Protein AF-A0A6A7K3N4-F1 (afdb_monomer_lite)

Secondary structure (DSSP, 8-state):
-----------SGGGTTS---HHHHHHHHHHHHHHHHHHHHHH-TTSPPP-EEEE-SSTT--EEEE----SS-HHHHHHHHHTSSS-HHHHHHHHHHHHHHHHHHHHHHHHTS-EEEEEEETTEEEEEETTS-EEEEEHHHHHHHHHHH---

pLDDT: mean 72.8, std 18.29, range [32.62, 94.25]

Radius of gyration: 18.11 Å; chains: 1; bounding box: 46×38×44 Å

Structure (mmCIF, N/CA/C/O backbone):
data_AF-A0A6A7K3N4-F1
#
_entry.id   AF-A0A6A7K3N4-F1
#
loop_
_atom_site.group_PDB
_atom_site.id
_atom_site.type_symbol
_atom_site.label_atom_id
_atom_site.label_alt_id
_atom_site.label_comp_id
_atom_site.label_asym_id
_atom_site.label_entity_id
_atom_site.label_seq_id
_atom_site.pdbx_PDB_ins_code
_atom_site.Cartn_x
_atom_site.Cartn_y
_atom_site.Cartn_z
_atom_site.occupancy
_atom_site.B_iso_or_equiv
_atom_site.auth_seq_id
_atom_site.auth_comp_id
_atom_site.auth_asym_id
_atom_site.auth_atom_id
_atom_site.pdbx_PDB_model_num
ATOM 1 N N . MET A 1 1 ? 24.631 2.970 4.469 1.00 35.34 1 MET A N 1
ATOM 2 C CA . MET A 1 1 ? 23.456 3.813 4.794 1.00 35.34 1 MET A CA 1
ATOM 3 C C . MET A 1 1 ? 22.185 3.055 4.457 1.00 35.34 1 MET A C 1
ATOM 5 O O . MET A 1 1 ? 22.234 2.178 3.599 1.00 35.34 1 MET A O 1
ATOM 9 N N . ALA A 1 2 ? 21.091 3.323 5.173 1.00 36.03 2 ALA A N 1
ATOM 10 C CA . ALA A 1 2 ? 19.847 2.566 5.057 1.00 36.03 2 ALA A CA 1
ATOM 11 C C . ALA A 1 2 ? 19.157 2.853 3.713 1.00 36.03 2 ALA A C 1
ATOM 13 O O . ALA A 1 2 ? 18.487 3.867 3.551 1.00 36.03 2 ALA A O 1
ATOM 14 N N . LYS A 1 3 ? 19.339 1.952 2.744 1.00 42.12 3 LYS A N 1
ATOM 15 C CA . LYS A 1 3 ? 18.469 1.860 1.570 1.00 42.12 3 LYS A CA 1
ATOM 16 C C . LYS A 1 3 ? 17.171 1.192 2.011 1.00 42.12 3 LYS A C 1
ATOM 18 O O . LYS A 1 3 ? 17.215 0.060 2.489 1.00 42.12 3 LYS A O 1
ATOM 23 N N . TYR A 1 4 ? 16.034 1.862 1.842 1.00 51.59 4 TYR A N 1
ATOM 24 C CA . TYR A 1 4 ? 14.739 1.205 1.991 1.00 51.59 4 TYR A CA 1
ATOM 25 C C . TYR A 1 4 ? 14.352 0.601 0.641 1.00 51.59 4 TYR A C 1
ATOM 27 O O . TYR A 1 4 ? 13.856 1.291 -0.246 1.00 51.59 4 TYR A O 1
ATOM 35 N N . LYS A 1 5 ? 14.678 -0.681 0.459 1.00 60.62 5 LYS A N 1
ATOM 36 C CA . LYS A 1 5 ? 14.348 -1.432 -0.752 1.00 60.62 5 LYS A CA 1
ATOM 37 C C . LYS A 1 5 ? 12.961 -2.040 -0.587 1.00 60.62 5 LYS A C 1
ATOM 39 O O . LYS A 1 5 ? 12.767 -2.902 0.265 1.00 60.62 5 LYS A O 1
ATOM 44 N N . PHE A 1 6 ? 12.018 -1.576 -1.395 1.00 67.56 6 PHE A N 1
ATOM 45 C CA . PHE A 1 6 ? 10.690 -2.164 -1.512 1.00 67.56 6 PHE A CA 1
ATOM 46 C C . PHE A 1 6 ? 10.546 -2.743 -2.912 1.00 67.56 6 PHE A C 1
ATOM 48 O O . PHE A 1 6 ? 10.554 -2.000 -3.891 1.00 67.56 6 PHE A O 1
ATOM 55 N N . ASP A 1 7 ? 10.448 -4.066 -2.990 1.00 69.69 7 ASP A N 1
ATOM 56 C CA . ASP A 1 7 ? 10.301 -4.777 -4.253 1.00 69.69 7 ASP A CA 1
ATOM 57 C C . ASP A 1 7 ? 8.838 -5.189 -4.442 1.00 69.69 7 ASP A C 1
ATOM 59 O O . ASP A 1 7 ? 8.276 -5.926 -3.627 1.00 69.69 7 ASP A O 1
ATOM 63 N N . VAL A 1 8 ? 8.234 -4.756 -5.548 1.00 68.81 8 VAL A N 1
ATOM 64 C CA . VAL A 1 8 ? 6.924 -5.247 -5.991 1.00 68.81 8 VAL A CA 1
ATOM 65 C C . VAL A 1 8 ? 7.142 -6.252 -7.107 1.00 68.81 8 VAL A C 1
ATOM 67 O O . VAL A 1 8 ? 7.706 -5.926 -8.150 1.00 68.81 8 VAL A O 1
ATOM 70 N N . HIS A 1 9 ? 6.665 -7.474 -6.892 1.00 70.94 9 HIS A N 1
ATOM 71 C CA . HIS A 1 9 ? 6.701 -8.528 -7.894 1.00 70.94 9 HIS A CA 1
ATOM 72 C C . HIS A 1 9 ? 5.298 -8.729 -8.451 1.00 70.94 9 HIS A C 1
ATOM 74 O O . HIS A 1 9 ? 4.369 -9.047 -7.708 1.00 70.94 9 HIS A O 1
ATOM 80 N N . TYR A 1 10 ? 5.144 -8.563 -9.762 1.00 66.94 10 TYR A N 1
ATOM 81 C CA . TYR A 1 10 ? 3.923 -8.989 -10.430 1.00 66.94 10 TYR A CA 1
ATOM 82 C C . TYR A 1 10 ? 3.913 -10.523 -10.501 1.00 66.94 10 TYR A C 1
ATOM 84 O O . TYR A 1 10 ? 4.933 -11.140 -10.809 1.00 66.94 10 TYR A O 1
ATOM 92 N N . LYS A 1 11 ? 2.772 -11.144 -10.196 1.00 65.12 11 LYS A N 1
ATOM 93 C CA . LYS A 1 11 ? 2.557 -12.591 -10.301 1.00 65.12 11 LYS A CA 1
ATOM 94 C C . LYS A 1 11 ? 1.227 -12.826 -11.007 1.00 65.12 11 LYS A C 1
ATOM 96 O O . LYS A 1 11 ? 0.212 -12.287 -10.584 1.00 65.12 11 LYS A O 1
ATOM 101 N N . GLY A 1 12 ? 1.229 -13.652 -12.047 1.00 64.75 12 GLY A N 1
ATOM 102 C CA . GLY A 1 12 ? 0.023 -14.005 -12.791 1.00 64.75 12 GLY A CA 1
ATOM 103 C C . GLY A 1 12 ? 0.351 -14.793 -14.052 1.00 64.75 12 GLY A C 1
ATOM 104 O O . GLY A 1 12 ? 1.506 -14.816 -14.475 1.00 64.75 12 GLY A O 1
ATOM 105 N N . THR A 1 13 ? -0.671 -15.406 -14.650 1.00 65.31 13 THR A N 1
ATOM 106 C CA . THR A 1 13 ? -0.558 -16.207 -15.885 1.00 65.31 13 THR A CA 1
ATOM 107 C C . THR A 1 13 ? 0.042 -15.409 -17.043 1.00 65.31 13 THR A C 1
ATOM 109 O O . THR A 1 13 ? 0.748 -15.957 -17.878 1.00 65.31 13 THR A O 1
ATOM 112 N N . ALA A 1 14 ? -0.152 -14.085 -17.043 1.00 56.28 14 ALA A N 1
ATOM 113 C CA . ALA A 1 14 ? 0.449 -13.183 -18.018 1.00 56.28 14 ALA A CA 1
ATOM 114 C C . ALA A 1 14 ? 1.981 -13.299 -18.085 1.00 56.28 14 ALA A C 1
ATOM 116 O O . ALA A 1 14 ? 2.525 -13.096 -19.154 1.00 56.28 14 ALA A O 1
ATOM 117 N N . LEU A 1 15 ? 2.658 -13.657 -16.985 1.00 56.94 15 LEU A N 1
ATOM 118 C CA . LEU A 1 15 ? 4.118 -13.783 -16.910 1.00 56.94 15 LEU A CA 1
ATOM 119 C C . LEU A 1 15 ? 4.646 -15.204 -17.158 1.00 56.94 15 LEU A C 1
ATOM 121 O O . LEU A 1 15 ? 5.841 -15.426 -16.966 1.00 56.94 15 LEU A O 1
ATOM 125 N N . GLU A 1 16 ? 3.809 -16.165 -17.562 1.00 63.59 16 GLU A N 1
ATOM 126 C CA . GLU A 1 16 ? 4.261 -17.540 -17.847 1.00 63.59 16 GLU A CA 1
ATOM 127 C C . GLU A 1 16 ? 5.379 -17.566 -18.903 1.00 63.59 16 GLU A C 1
ATOM 129 O O . GLU A 1 16 ? 6.356 -18.299 -18.753 1.00 63.59 16 GLU A O 1
ATOM 134 N N . ASP A 1 17 ? 5.320 -16.647 -19.870 1.00 62.75 17 ASP A N 1
ATOM 135 C CA . ASP A 1 17 ? 6.347 -16.453 -20.899 1.00 62.75 17 ASP A CA 1
ATOM 136 C C . ASP A 1 17 ? 7.395 -15.381 -20.532 1.00 62.75 17 ASP A C 1
ATOM 138 O O . ASP A 1 17 ? 8.100 -14.861 -21.396 1.00 62.75 17 ASP A O 1
ATOM 142 N N . ASN A 1 18 ? 7.510 -15.010 -19.251 1.00 62.97 18 ASN A N 1
ATOM 143 C CA . ASN A 1 18 ? 8.391 -13.941 -18.751 1.00 62.97 18 ASN A CA 1
ATOM 144 C C . ASN A 1 18 ? 8.178 -12.571 -19.431 1.00 62.97 18 ASN A C 1
ATOM 146 O O . ASN A 1 18 ? 9.084 -11.736 -19.469 1.00 62.97 18 ASN A O 1
ATOM 150 N N . SER A 1 19 ? 6.986 -12.319 -19.969 1.00 60.56 19 SER A N 1
ATOM 151 C CA . SER A 1 19 ? 6.623 -11.063 -20.626 1.00 60.56 19 SER A CA 1
ATOM 152 C C . SER A 1 19 ? 5.262 -10.593 -20.128 1.00 60.56 19 SER A C 1
ATOM 154 O O . SER A 1 19 ? 4.478 -11.399 -19.665 1.00 60.56 19 SER A O 1
ATOM 156 N N . ILE A 1 20 ? 4.971 -9.295 -20.160 1.00 67.88 20 ILE A N 1
ATOM 157 C CA . ILE A 1 20 ? 3.642 -8.766 -19.824 1.00 67.88 20 ILE A CA 1
ATOM 158 C C . ILE A 1 20 ? 3.296 -7.655 -20.815 1.00 67.88 20 ILE A C 1
ATOM 160 O O . ILE A 1 20 ? 4.167 -6.831 -21.121 1.00 67.88 20 ILE A O 1
ATOM 164 N N . PRO A 1 21 ? 2.059 -7.585 -21.338 1.00 70.38 21 PRO A N 1
ATOM 165 C CA . PRO A 1 21 ? 1.663 -6.470 -22.183 1.00 70.38 21 PRO A CA 1
ATOM 166 C C . PRO A 1 21 ? 1.740 -5.143 -21.419 1.00 70.38 21 PRO A C 1
ATOM 168 O O . PRO A 1 21 ? 1.261 -5.016 -20.294 1.00 70.38 21 PRO A O 1
ATOM 171 N N . VAL A 1 22 ? 2.292 -4.108 -22.059 1.00 70.31 22 VAL A N 1
ATOM 172 C CA . VAL A 1 22 ? 2.436 -2.768 -21.453 1.00 70.31 22 VAL A CA 1
ATOM 173 C C . VAL A 1 22 ? 1.093 -2.205 -20.993 1.00 70.31 22 VAL A C 1
ATOM 175 O O . VAL A 1 22 ? 1.017 -1.588 -19.936 1.00 70.31 22 VAL A O 1
ATOM 178 N N . LYS A 1 23 ? 0.025 -2.460 -21.753 1.00 78.31 23 LYS A N 1
ATOM 179 C CA . LYS A 1 23 ? -1.345 -2.057 -21.407 1.00 78.31 23 LYS A CA 1
ATOM 180 C C . LYS A 1 23 ? -1.857 -2.660 -20.091 1.00 78.31 23 LYS A C 1
ATOM 182 O O . LYS A 1 23 ? -2.745 -2.072 -19.492 1.00 78.31 23 LYS A O 1
ATOM 187 N N . ASP A 1 24 ? -1.288 -3.779 -19.647 1.00 76.06 24 ASP A N 1
ATOM 188 C CA . ASP A 1 24 ? -1.678 -4.463 -18.411 1.00 76.06 24 ASP A CA 1
ATOM 189 C C . ASP A 1 24 ? -0.758 -4.042 -17.249 1.00 76.06 24 ASP A C 1
ATOM 191 O O . ASP A 1 24 ? -1.199 -3.849 -16.113 1.00 76.06 24 ASP A O 1
ATOM 195 N N . LEU A 1 25 ? 0.529 -3.819 -17.540 1.00 77.62 25 LEU A N 1
ATOM 196 C CA . LEU A 1 25 ? 1.516 -3.392 -16.547 1.00 77.62 25 LEU A CA 1
ATOM 197 C C . LEU A 1 25 ? 1.401 -1.901 -16.187 1.00 77.62 25 LEU A C 1
ATOM 199 O O . LEU A 1 25 ? 1.438 -1.549 -15.008 1.00 77.62 25 LEU A O 1
ATOM 203 N N . ALA A 1 26 ? 1.273 -1.018 -17.180 1.00 80.75 26 ALA A N 1
ATOM 204 C CA . ALA A 1 26 ? 1.310 0.430 -16.979 1.00 80.75 26 ALA A CA 1
ATOM 205 C C . ALA A 1 26 ? 0.220 0.945 -16.020 1.00 80.75 26 ALA A C 1
ATOM 207 O O . ALA A 1 26 ? 0.572 1.712 -15.122 1.00 80.75 26 ALA A O 1
ATOM 208 N N . PRO A 1 27 ? -1.055 0.505 -16.107 1.00 86.88 27 PRO A N 1
ATOM 209 C CA . PRO A 1 27 ? -2.076 0.918 -15.145 1.00 86.88 27 PRO A CA 1
ATOM 210 C C . PRO A 1 27 ? -1.711 0.545 -13.706 1.00 86.88 27 PRO A C 1
ATOM 212 O O . PRO A 1 27 ? -1.855 1.364 -12.806 1.00 86.88 27 PRO A O 1
ATOM 215 N N . SER A 1 28 ? -1.155 -0.653 -13.494 1.00 83.81 28 SER A N 1
ATOM 216 C CA . SER A 1 28 ? -0.752 -1.123 -12.162 1.00 83.81 28 SER A CA 1
ATOM 217 C C . SER A 1 28 ? 0.342 -0.239 -11.549 1.00 83.81 28 SER A C 1
ATOM 219 O O . SER A 1 28 ? 0.304 0.082 -10.362 1.00 83.81 28 SER A O 1
ATOM 221 N N . LEU A 1 29 ? 1.308 0.189 -12.366 1.00 83.06 29 LEU A N 1
ATOM 222 C CA . LEU A 1 29 ? 2.393 1.079 -11.944 1.00 83.06 29 LEU A CA 1
ATOM 223 C C . LEU A 1 29 ? 1.895 2.500 -11.650 1.00 83.06 29 LEU A C 1
ATOM 225 O O . LEU A 1 29 ? 2.331 3.112 -10.675 1.00 83.06 29 LEU A O 1
ATOM 229 N N . LEU A 1 30 ? 0.968 3.011 -12.466 1.00 85.94 30 LEU A N 1
ATOM 230 C CA . LEU A 1 30 ? 0.338 4.313 -12.247 1.00 85.94 30 LEU A CA 1
ATOM 231 C C . LEU A 1 30 ? -0.449 4.322 -10.935 1.00 85.94 30 LEU A C 1
ATOM 233 O O . LEU A 1 30 ? -0.203 5.179 -10.090 1.00 85.94 30 LEU A O 1
ATOM 237 N N . SER A 1 31 ? -1.300 3.318 -10.707 1.00 88.12 31 SER A N 1
ATOM 238 C CA . SER A 1 31 ? -2.060 3.195 -9.460 1.00 88.12 31 SER A CA 1
ATOM 239 C C . SER A 1 31 ? -1.157 3.048 -8.235 1.00 88.12 31 SER A C 1
ATOM 241 O O . SER A 1 31 ? -1.457 3.604 -7.179 1.00 88.12 31 SER A O 1
ATOM 243 N N . LEU A 1 32 ? -0.022 2.350 -8.359 1.00 85.75 32 LEU A N 1
ATOM 244 C CA . LEU A 1 32 ? 0.963 2.274 -7.281 1.00 85.75 32 LEU A CA 1
ATOM 245 C C . LEU A 1 32 ? 1.541 3.660 -6.955 1.00 85.75 32 LEU A C 1
ATOM 247 O O . LEU A 1 32 ? 1.609 4.037 -5.785 1.00 85.75 32 LEU A O 1
ATOM 251 N N . SER A 1 33 ? 1.918 4.437 -7.974 1.00 85.38 33 SER A N 1
ATOM 252 C CA . SER A 1 33 ? 2.399 5.813 -7.792 1.00 85.38 33 SER A CA 1
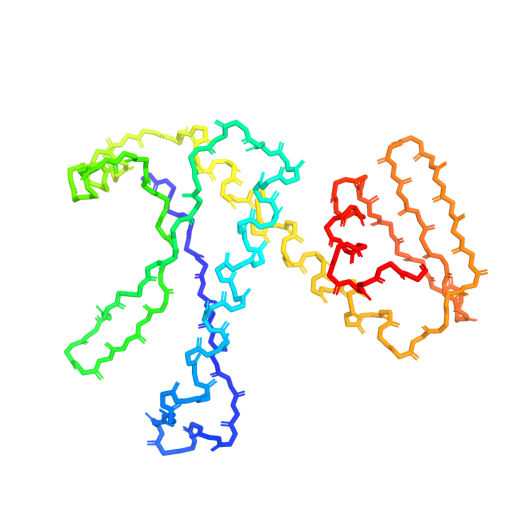ATOM 253 C C . SER A 1 33 ? 1.341 6.699 -7.127 1.00 85.38 33 SER A C 1
ATOM 255 O O . SER A 1 33 ? 1.645 7.434 -6.186 1.00 85.38 33 SER A O 1
ATOM 257 N N . GLU A 1 34 ? 0.090 6.613 -7.579 1.00 88.69 34 GLU A N 1
ATOM 258 C CA . GLU A 1 34 ? -1.036 7.378 -7.033 1.00 88.69 34 GLU A CA 1
ATOM 259 C C . GLU A 1 34 ? -1.321 7.029 -5.567 1.00 88.69 34 GLU A C 1
ATOM 261 O O . GLU A 1 34 ? -1.580 7.926 -4.758 1.00 88.69 34 GLU A O 1
ATOM 266 N N . ALA A 1 35 ? -1.220 5.750 -5.191 1.00 89.44 35 ALA A N 1
ATOM 267 C CA . ALA A 1 35 ? -1.400 5.306 -3.811 1.00 89.44 35 ALA A CA 1
ATOM 268 C C . ALA A 1 35 ? -0.362 5.946 -2.876 1.00 89.44 35 ALA A C 1
ATOM 270 O O . ALA A 1 35 ? -0.723 6.521 -1.847 1.00 89.44 35 ALA A O 1
ATOM 271 N N . PHE A 1 36 ? 0.919 5.927 -3.257 1.00 87.69 36 PHE A N 1
ATOM 272 C CA . PHE A 1 36 ? 1.977 6.560 -2.466 1.00 87.69 36 PHE A CA 1
ATOM 273 C C . PHE A 1 36 ? 1.823 8.081 -2.394 1.00 87.69 36 PHE A C 1
ATOM 275 O O . PHE A 1 36 ? 1.957 8.659 -1.316 1.00 87.69 36 PHE A O 1
ATOM 282 N N . GLN A 1 37 ? 1.477 8.737 -3.503 1.00 88.69 37 GLN A N 1
ATOM 283 C CA . GLN A 1 37 ? 1.200 10.177 -3.508 1.00 88.69 37 GLN A CA 1
ATOM 284 C C . GLN A 1 37 ? -0.007 10.541 -2.633 1.00 88.69 37 GLN A C 1
ATOM 286 O O . GLN A 1 37 ? -0.015 11.595 -2.000 1.00 88.69 37 GLN A O 1
ATOM 291 N N . THR A 1 38 ? -1.019 9.677 -2.563 1.00 90.75 38 THR A N 1
ATOM 292 C CA . THR A 1 38 ? -2.184 9.859 -1.686 1.00 90.75 38 THR A CA 1
ATOM 293 C C . THR A 1 38 ? -1.793 9.736 -0.218 1.00 90.75 38 THR A C 1
ATOM 295 O O . THR A 1 38 ? -2.152 10.598 0.585 1.00 90.75 38 THR A O 1
ATOM 298 N N . ILE A 1 39 ? -0.996 8.721 0.129 1.00 90.50 39 ILE A N 1
ATOM 299 C CA . ILE A 1 39 ? -0.449 8.559 1.482 1.00 90.50 39 ILE A CA 1
ATOM 300 C C . ILE A 1 39 ? 0.368 9.796 1.868 1.00 90.50 39 ILE A C 1
ATOM 302 O O . ILE A 1 39 ? 0.135 10.362 2.935 1.00 90.50 39 ILE A O 1
ATOM 306 N N . GLN A 1 40 ? 1.257 10.271 0.991 1.00 89.00 40 GLN A N 1
ATOM 307 C CA . GLN A 1 40 ? 2.032 11.486 1.236 1.00 89.00 40 GLN A CA 1
ATOM 308 C C . GLN A 1 40 ? 1.128 12.704 1.448 1.00 89.00 40 GLN A C 1
ATOM 310 O O . GLN A 1 40 ? 1.291 13.403 2.438 1.00 89.00 40 GLN A O 1
ATOM 315 N N . LYS A 1 41 ? 0.149 12.955 0.572 1.00 90.06 41 LYS A N 1
ATOM 316 C CA . LYS A 1 41 ? -0.760 14.109 0.702 1.00 90.06 41 LYS A CA 1
ATOM 317 C C . LYS A 1 41 ? -1.531 14.111 2.021 1.00 90.06 41 LYS A C 1
ATOM 319 O O . LYS A 1 41 ? -1.793 15.179 2.563 1.00 90.06 41 LYS A O 1
ATOM 324 N N . ILE A 1 42 ? -1.903 12.937 2.529 1.00 90.88 42 ILE A N 1
ATOM 325 C CA . ILE A 1 42 ? -2.628 12.807 3.799 1.00 90.88 42 ILE A CA 1
ATOM 326 C C . ILE A 1 42 ? -1.707 13.061 5.001 1.00 90.88 42 ILE A C 1
ATOM 328 O O . ILE A 1 42 ? -2.145 13.675 5.970 1.00 90.88 42 ILE A O 1
ATOM 332 N N . ASN A 1 43 ? -0.455 12.597 4.941 1.00 86.81 43 ASN A N 1
ATOM 333 C CA . ASN A 1 43 ? 0.456 12.596 6.091 1.00 86.81 43 ASN A CA 1
ATOM 334 C C . ASN A 1 43 ? 1.402 13.806 6.122 1.00 86.81 43 ASN A C 1
ATOM 336 O O . ASN A 1 43 ? 1.665 14.350 7.186 1.00 86.81 43 ASN A O 1
ATOM 340 N N . ASN A 1 44 ? 1.897 14.244 4.965 1.00 86.19 44 ASN A N 1
ATOM 341 C CA . ASN A 1 44 ? 2.867 15.327 4.803 1.00 86.19 44 ASN A CA 1
ATOM 342 C C . ASN A 1 44 ? 2.547 16.171 3.545 1.00 86.19 44 ASN A C 1
ATOM 344 O O . ASN A 1 44 ? 3.286 16.134 2.559 1.00 86.19 44 ASN A O 1
ATOM 348 N N . PRO A 1 45 ? 1.454 16.958 3.549 1.00 85.69 45 PRO A N 1
ATOM 349 C CA . PRO A 1 45 ? 0.969 17.691 2.370 1.00 85.69 45 PRO A CA 1
ATOM 350 C C . PRO A 1 45 ? 1.915 18.787 1.857 1.00 85.69 45 PRO A C 1
ATOM 352 O O . PRO A 1 45 ? 1.794 19.205 0.709 1.00 85.69 45 PRO A O 1
ATOM 355 N N . SER A 1 46 ? 2.829 19.270 2.701 1.00 79.25 46 SER A N 1
ATOM 356 C CA . SER A 1 46 ? 3.785 20.330 2.355 1.00 79.25 46 SER A CA 1
ATOM 357 C C . SER A 1 46 ? 5.049 19.810 1.657 1.00 79.25 46 SER A C 1
ATOM 359 O O . SER A 1 46 ? 5.878 20.613 1.230 1.00 79.25 46 SER A O 1
ATOM 361 N N . GLU A 1 47 ? 5.236 18.489 1.570 1.00 74.88 47 GLU A N 1
ATOM 362 C CA . GLU A 1 47 ? 6.373 17.888 0.870 1.00 74.88 47 GLU A CA 1
ATOM 363 C C . GLU A 1 47 ? 6.202 17.930 -0.655 1.00 74.88 47 GLU A C 1
ATOM 365 O O . GLU A 1 47 ? 5.091 17.940 -1.186 1.00 74.88 47 GLU A O 1
ATOM 370 N N . ALA A 1 48 ? 7.324 17.916 -1.381 1.00 71.31 48 ALA A N 1
ATOM 371 C CA . ALA A 1 48 ? 7.294 17.778 -2.833 1.00 71.31 48 ALA A CA 1
ATOM 372 C C . ALA A 1 48 ? 6.714 16.405 -3.233 1.00 71.31 48 ALA A C 1
ATOM 374 O O . ALA A 1 48 ? 7.039 15.413 -2.577 1.00 71.31 48 ALA A O 1
ATOM 375 N N . PRO A 1 49 ? 5.903 16.311 -4.306 1.00 68.94 49 PRO A N 1
ATOM 376 C CA . PRO A 1 49 ? 5.257 15.061 -4.694 1.00 68.94 49 PRO A CA 1
ATOM 377 C C . PRO A 1 49 ? 6.239 13.904 -4.903 1.00 68.94 49 PRO A C 1
ATOM 379 O O . PRO A 1 49 ? 7.253 14.057 -5.586 1.00 68.94 49 PRO A O 1
ATOM 382 N N . LEU A 1 50 ? 5.894 12.730 -4.370 1.00 72.44 50 LEU A N 1
ATOM 383 C CA . LEU A 1 50 ? 6.628 11.492 -4.629 1.00 72.44 50 LEU A CA 1
ATOM 384 C C . LEU A 1 50 ? 6.664 11.163 -6.126 1.00 72.44 50 LEU A C 1
ATOM 386 O O . LEU A 1 50 ? 5.635 11.196 -6.807 1.00 72.44 50 LEU A O 1
ATOM 390 N N . SER A 1 51 ? 7.846 10.773 -6.605 1.00 69.56 51 SER A N 1
ATOM 391 C CA . SER A 1 51 ? 8.039 10.189 -7.932 1.00 69.56 51 SER A CA 1
ATOM 392 C C . SER A 1 51 ? 8.345 8.699 -7.804 1.00 69.56 51 SER A C 1
ATOM 394 O O . SER A 1 51 ? 9.159 8.292 -6.973 1.00 69.56 51 SER A O 1
ATOM 396 N N . LEU A 1 52 ? 7.686 7.882 -8.623 1.00 68.69 52 LEU A N 1
ATOM 397 C CA . LEU A 1 52 ? 7.963 6.457 -8.750 1.00 68.69 52 LEU A CA 1
ATOM 398 C C . LEU A 1 52 ? 8.788 6.231 -10.017 1.00 68.69 52 LEU A C 1
ATOM 400 O O . LEU A 1 52 ? 8.339 6.562 -11.111 1.00 68.69 52 LEU A O 1
ATOM 404 N N . ASN A 1 53 ? 9.974 5.642 -9.872 1.00 65.88 53 ASN A N 1
ATOM 405 C CA . ASN A 1 53 ? 10.854 5.330 -10.992 1.00 65.88 53 ASN A CA 1
ATOM 406 C C . ASN A 1 53 ? 10.994 3.812 -11.178 1.00 65.88 53 ASN A C 1
ATOM 408 O O . ASN A 1 53 ? 10.725 3.013 -10.280 1.00 65.88 53 ASN A O 1
ATOM 412 N N . ILE A 1 54 ? 11.402 3.405 -12.378 1.00 63.28 54 ILE A N 1
ATOM 413 C CA . ILE A 1 54 ? 11.688 2.009 -12.717 1.00 63.28 54 ILE A CA 1
ATOM 414 C C . ILE A 1 54 ? 13.141 1.939 -13.157 1.00 63.28 54 ILE A C 1
ATOM 416 O O . ILE A 1 54 ? 13.553 2.658 -14.067 1.00 63.28 54 ILE A O 1
ATOM 420 N N . THR A 1 55 ? 13.905 1.057 -12.522 1.00 55.22 55 THR A N 1
ATOM 421 C CA . THR A 1 55 ? 15.325 0.854 -12.791 1.00 55.22 55 THR A CA 1
ATOM 422 C C . THR A 1 55 ? 15.536 -0.534 -13.387 1.00 55.22 55 THR A C 1
ATOM 424 O O . THR A 1 55 ? 15.172 -1.554 -12.807 1.00 55.22 55 THR A O 1
ATOM 427 N N . ALA A 1 56 ? 16.173 -0.618 -14.552 1.00 49.50 56 ALA A N 1
ATOM 428 C CA . ALA A 1 56 ? 16.609 -1.901 -15.096 1.00 49.50 56 ALA A CA 1
ATOM 429 C C . ALA A 1 56 ? 17.711 -2.516 -14.215 1.00 49.50 56 ALA A C 1
ATOM 431 O O . ALA A 1 56 ? 18.756 -1.903 -14.011 1.00 49.50 56 ALA A O 1
ATOM 432 N N . THR A 1 57 ? 17.511 -3.735 -13.704 1.00 54.84 57 THR A N 1
ATOM 433 C CA . THR A 1 57 ? 18.520 -4.423 -12.869 1.00 54.84 57 THR A CA 1
ATOM 434 C C . THR A 1 57 ? 19.575 -5.168 -13.674 1.00 54.84 57 THR A C 1
ATOM 436 O O . THR A 1 57 ? 20.654 -5.455 -13.158 1.00 54.84 57 THR A O 1
ATOM 439 N N . LYS A 1 58 ? 19.270 -5.504 -14.929 1.00 46.06 58 LYS A N 1
ATOM 440 C CA . LYS A 1 58 ? 20.148 -6.148 -15.909 1.00 46.06 58 LYS A CA 1
ATOM 441 C C . LYS A 1 58 ? 19.755 -5.670 -17.307 1.00 46.06 58 LYS A C 1
ATOM 443 O O . LYS A 1 58 ? 18.642 -5.201 -17.536 1.00 46.06 58 LYS A O 1
ATOM 448 N N . LYS A 1 59 ? 20.660 -5.825 -18.276 1.00 39.12 59 LYS A N 1
ATOM 449 C CA . LYS A 1 59 ? 20.345 -5.588 -19.691 1.00 39.12 59 LYS A CA 1
ATOM 450 C C . LYS A 1 59 ? 19.183 -6.506 -20.102 1.00 39.12 59 LYS A C 1
ATOM 452 O O . LYS A 1 59 ? 19.328 -7.722 -20.037 1.00 39.12 59 LYS A O 1
ATOM 457 N N . GLY A 1 60 ? 18.052 -5.920 -20.496 1.00 40.53 60 GLY A N 1
ATOM 458 C CA . GLY A 1 60 ? 16.832 -6.658 -20.846 1.00 40.53 60 GLY A CA 1
ATOM 459 C C . GLY A 1 60 ? 15.870 -6.952 -19.684 1.00 40.53 60 GLY A C 1
ATOM 460 O O . GLY A 1 60 ? 14.922 -7.697 -19.898 1.00 40.53 60 GLY A O 1
ATOM 461 N N . SER A 1 61 ? 16.068 -6.392 -18.481 1.00 51.41 61 SER A N 1
ATOM 462 C CA . SER A 1 61 ? 15.099 -6.470 -17.372 1.00 51.41 61 SER A CA 1
ATOM 463 C C . SER A 1 61 ? 14.606 -5.089 -16.934 1.00 51.41 61 SER A C 1
ATOM 465 O O . SER A 1 61 ? 15.265 -4.080 -17.172 1.00 51.41 61 SER A O 1
ATOM 467 N N . PHE A 1 62 ? 13.462 -5.045 -16.248 1.00 44.25 62 PHE A N 1
ATOM 468 C CA . PHE A 1 62 ? 12.996 -3.879 -15.498 1.00 44.25 62 PHE A CA 1
ATOM 469 C C . PHE A 1 62 ? 12.645 -4.309 -14.068 1.00 44.25 62 PHE A C 1
ATOM 471 O O . PHE A 1 62 ? 11.982 -5.322 -13.864 1.00 44.25 62 PHE A O 1
ATOM 478 N N . LEU A 1 63 ? 13.131 -3.567 -13.073 1.00 49.50 63 LEU A N 1
ATOM 479 C CA . LEU A 1 63 ? 12.752 -3.684 -11.666 1.00 49.50 63 LEU A CA 1
ATOM 480 C C . LEU A 1 63 ? 12.143 -2.341 -11.248 1.00 49.50 63 LEU A C 1
ATOM 482 O O . LEU A 1 63 ? 12.656 -1.284 -11.606 1.00 49.50 63 LEU A O 1
ATOM 486 N N . VAL A 1 64 ? 11.038 -2.351 -10.513 1.00 47.66 64 VAL A N 1
ATOM 487 C CA . VAL A 1 64 ? 10.445 -1.109 -9.998 1.00 47.66 64 VAL A CA 1
ATOM 488 C C . VAL A 1 64 ? 11.200 -0.727 -8.726 1.00 47.66 64 VAL A C 1
ATOM 490 O O . VAL A 1 64 ? 11.177 -1.488 -7.765 1.00 47.66 64 VAL A O 1
ATOM 493 N N . GLU A 1 65 ? 11.884 0.419 -8.719 1.00 48.28 65 GLU A N 1
ATOM 494 C CA . GLU A 1 65 ? 12.643 0.909 -7.562 1.00 48.28 65 GLU A CA 1
ATOM 495 C C . GLU A 1 65 ? 12.106 2.291 -7.160 1.00 48.28 65 GLU A C 1
ATOM 497 O O . GLU A 1 65 ? 12.231 3.269 -7.896 1.00 48.28 65 GLU A O 1
ATOM 502 N N . LEU A 1 66 ? 11.474 2.382 -5.986 1.00 46.75 66 LEU A N 1
ATOM 503 C CA . LEU A 1 66 ? 10.960 3.650 -5.458 1.00 46.75 66 LEU A CA 1
ATOM 504 C C . LEU A 1 66 ? 12.118 4.574 -5.057 1.00 46.75 66 LEU A C 1
ATOM 506 O O . LEU A 1 66 ? 12.869 4.264 -4.133 1.00 46.75 66 LEU A O 1
ATOM 510 N N . LEU A 1 67 ? 12.228 5.731 -5.715 1.00 47.69 67 LEU A N 1
ATOM 511 C CA . LEU A 1 67 ? 13.248 6.747 -5.442 1.00 47.69 67 LEU A CA 1
ATOM 512 C C . LEU A 1 67 ? 12.577 8.086 -5.102 1.00 47.69 67 LEU A C 1
ATOM 514 O O . LEU A 1 67 ? 12.011 8.729 -5.983 1.00 47.69 67 LEU A O 1
ATOM 518 N N . LEU A 1 68 ? 12.684 8.538 -3.846 1.00 44.12 68 LEU A N 1
ATOM 519 C CA . LEU A 1 68 ? 12.359 9.921 -3.482 1.00 44.12 68 LEU A CA 1
ATOM 520 C C . LEU A 1 68 ? 13.471 10.849 -3.965 1.00 44.12 68 LEU A C 1
ATOM 522 O O . LEU A 1 68 ? 14.614 10.730 -3.529 1.00 44.12 68 LEU A O 1
ATOM 526 N N . VAL A 1 69 ? 13.120 11.823 -4.793 1.00 46.78 69 VAL A N 1
ATOM 527 C CA . VAL A 1 69 ? 14.015 12.919 -5.165 1.00 46.78 69 VAL A CA 1
ATOM 528 C C . VAL A 1 69 ? 13.252 14.227 -5.054 1.00 46.78 69 VAL A C 1
ATOM 530 O O . VAL A 1 69 ? 12.196 14.389 -5.658 1.00 46.78 69 VAL A O 1
ATOM 533 N N . ASN A 1 70 ? 13.788 15.159 -4.267 1.00 40.41 70 ASN A N 1
ATOM 534 C CA . ASN A 1 70 ? 13.307 16.535 -4.240 1.00 40.41 70 ASN A CA 1
ATOM 535 C C . ASN A 1 70 ? 13.902 17.304 -5.444 1.00 40.41 70 ASN A C 1
ATOM 537 O O . ASN A 1 70 ? 14.990 17.005 -5.911 1.00 40.41 70 ASN A O 1
ATOM 541 N N . GLY A 1 71 ? 13.214 18.314 -5.983 1.00 43.84 71 GLY A N 1
ATOM 542 C CA . GLY A 1 71 ? 13.808 19.291 -6.918 1.00 43.84 71 GLY A CA 1
ATOM 543 C C . GLY A 1 71 ? 14.109 18.854 -8.372 1.00 43.84 71 GLY A C 1
ATOM 544 O O . GLY A 1 71 ? 14.014 17.695 -8.756 1.00 43.84 71 GLY A O 1
ATOM 545 N N . LYS A 1 72 ? 14.469 19.846 -9.207 1.00 42.00 72 LYS A N 1
ATOM 546 C CA . LYS A 1 72 ? 14.611 19.746 -10.682 1.00 42.00 72 LYS A CA 1
ATOM 547 C C . LYS A 1 72 ? 15.856 18.995 -11.178 1.00 42.00 72 LYS A C 1
ATOM 549 O O . LYS A 1 72 ? 15.998 18.809 -12.381 1.00 42.00 72 LYS A O 1
ATOM 554 N N . ASP A 1 73 ? 16.742 18.573 -10.282 1.00 48.91 73 ASP A N 1
ATOM 555 C CA . ASP A 1 73 ? 18.043 17.993 -10.631 1.00 48.91 73 ASP A CA 1
ATOM 556 C C . ASP A 1 73 ? 18.155 16.573 -10.050 1.00 48.91 73 ASP A C 1
ATOM 558 O O . ASP A 1 73 ? 18.739 16.327 -8.990 1.00 48.91 73 ASP A O 1
ATOM 562 N N . LEU A 1 74 ? 17.474 15.644 -10.730 1.00 49.94 74 LEU A N 1
ATOM 563 C CA . LEU A 1 74 ? 17.120 14.310 -10.230 1.00 49.94 74 LEU A CA 1
ATOM 564 C C . LEU A 1 74 ? 18.338 13.398 -9.999 1.00 49.94 74 LEU A C 1
ATOM 566 O O . LEU A 1 74 ? 18.327 12.565 -9.097 1.00 49.94 74 LEU A O 1
ATOM 570 N N . LEU A 1 75 ? 19.408 13.553 -10.785 1.00 47.00 75 LEU A N 1
ATOM 571 C CA . LEU A 1 75 ? 20.581 12.672 -10.709 1.00 47.00 75 LEU A CA 1
ATOM 572 C C . LEU A 1 75 ? 21.563 13.089 -9.609 1.00 47.00 75 LEU A C 1
ATOM 574 O O . LEU A 1 75 ? 22.080 12.233 -8.893 1.00 47.00 75 LEU A O 1
ATOM 578 N N . LYS A 1 76 ? 21.795 14.396 -9.432 1.00 47.66 76 LYS A N 1
ATOM 579 C CA . LYS A 1 76 ? 22.653 14.910 -8.353 1.00 47.66 76 LYS A CA 1
ATOM 580 C C . LYS A 1 76 ? 22.053 14.644 -6.977 1.00 47.66 76 LYS A C 1
ATOM 582 O O . LYS A 1 76 ? 22.758 14.165 -6.098 1.00 47.66 76 LYS A O 1
ATOM 587 N N . GLN A 1 77 ? 20.747 14.850 -6.812 1.00 49.66 77 GLN A N 1
ATOM 588 C CA . GLN A 1 77 ? 20.100 14.603 -5.523 1.00 49.66 77 GLN A CA 1
ATOM 589 C C . GLN A 1 77 ? 19.941 13.119 -5.196 1.00 49.66 77 GLN A C 1
ATOM 591 O O . GLN A 1 77 ? 20.045 12.764 -4.027 1.00 49.66 77 GLN A O 1
ATOM 596 N N . ALA A 1 78 ? 19.788 12.238 -6.191 1.00 49.16 78 ALA A N 1
ATOM 597 C CA . ALA A 1 78 ? 19.898 10.799 -5.958 1.00 49.16 78 ALA A CA 1
ATOM 598 C C . ALA A 1 78 ? 21.305 10.421 -5.456 1.00 49.16 78 ALA A C 1
ATOM 600 O O . ALA A 1 78 ? 21.426 9.636 -4.523 1.00 49.16 78 ALA A O 1
ATOM 601 N N . MET A 1 79 ? 22.371 11.015 -6.008 1.00 48.62 79 MET A N 1
ATOM 602 C CA . MET A 1 79 ? 23.746 10.783 -5.541 1.00 48.62 79 MET A CA 1
ATOM 603 C C . MET A 1 79 ? 24.014 11.355 -4.139 1.00 48.62 79 MET A C 1
ATOM 605 O O . MET A 1 79 ? 24.656 10.686 -3.333 1.00 48.62 79 MET A O 1
ATOM 609 N N . ASP A 1 80 ? 23.485 12.531 -3.805 1.00 47.88 80 ASP A N 1
ATOM 610 C CA . ASP A 1 80 ? 23.628 13.125 -2.465 1.00 47.88 80 ASP A CA 1
ATOM 611 C C . ASP A 1 80 ? 22.789 12.382 -1.401 1.00 47.88 80 ASP A C 1
ATOM 613 O O . ASP A 1 80 ? 23.225 12.199 -0.259 1.00 47.88 80 ASP A O 1
ATOM 617 N N . PHE A 1 81 ? 21.618 11.862 -1.791 1.00 47.44 81 PHE A N 1
ATOM 618 C CA . PHE A 1 81 ? 20.786 10.960 -0.985 1.00 47.44 81 PHE A CA 1
ATOM 619 C C . PHE A 1 81 ? 21.473 9.611 -0.720 1.00 47.44 81 PHE A C 1
ATOM 621 O O . PHE A 1 81 ? 21.349 9.050 0.366 1.00 47.44 81 PHE A O 1
ATOM 628 N N . LEU A 1 82 ? 22.247 9.100 -1.682 1.00 50.78 82 LEU A N 1
ATOM 629 C CA . LEU A 1 82 ? 23.031 7.870 -1.525 1.00 50.78 82 LEU A CA 1
ATOM 630 C C . LEU A 1 82 ? 24.240 8.033 -0.580 1.00 50.78 82 LEU A C 1
ATOM 632 O O . LEU A 1 82 ? 24.763 7.021 -0.110 1.00 50.78 82 LEU A O 1
ATOM 636 N N . ASN A 1 83 ? 24.657 9.272 -0.284 1.00 49.50 83 ASN A N 1
ATOM 637 C CA . ASN A 1 83 ? 25.915 9.594 0.401 1.00 49.50 83 ASN 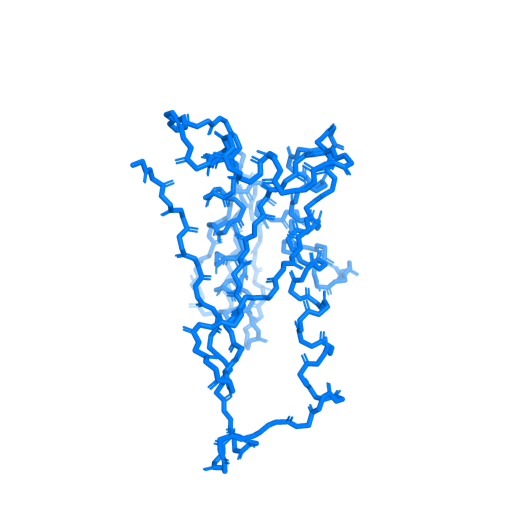A CA 1
ATOM 638 C C . ASN A 1 83 ? 25.767 10.212 1.812 1.00 49.50 83 ASN A C 1
ATOM 640 O O . ASN A 1 83 ? 26.780 10.570 2.413 1.00 49.50 83 ASN A O 1
ATOM 644 N N . SER A 1 84 ? 24.561 10.330 2.384 1.00 42.78 84 SER A N 1
ATOM 645 C CA . SER A 1 84 ? 24.342 10.930 3.720 1.00 42.78 84 SER A CA 1
ATOM 646 C C . SER A 1 84 ? 23.533 10.032 4.684 1.00 42.78 84 SER A C 1
ATOM 648 O O . SER A 1 84 ? 22.825 9.121 4.259 1.00 42.78 84 SER A O 1
ATOM 650 N N . GLY A 1 85 ? 23.714 10.213 6.009 1.00 53.06 85 GLY A N 1
ATOM 651 C CA . GLY A 1 85 ? 23.064 9.417 7.079 1.00 53.06 85 GLY A CA 1
ATOM 652 C C . GLY A 1 85 ? 21.526 9.394 6.978 1.00 53.06 85 GLY A C 1
ATOM 653 O O . GLY A 1 85 ? 20.988 10.107 6.138 1.00 53.06 85 GLY A O 1
ATOM 654 N N . PRO A 1 86 ? 20.786 8.589 7.781 1.00 51.72 86 PRO A N 1
ATOM 655 C CA . PRO A 1 86 ? 19.340 8.436 7.594 1.00 51.72 86 PRO A CA 1
ATOM 656 C C . PRO A 1 86 ? 18.641 9.797 7.692 1.00 51.72 86 PRO A C 1
ATOM 658 O O . PRO A 1 86 ? 18.499 10.366 8.771 1.00 51.72 86 PRO A O 1
ATOM 661 N N . SER A 1 87 ? 18.256 10.334 6.537 1.00 62.28 87 SER A N 1
ATOM 662 C CA . SER A 1 87 ? 17.581 11.617 6.419 1.00 62.28 87 SER A CA 1
ATOM 663 C C . SER A 1 87 ? 16.104 11.451 6.775 1.00 62.28 87 SER A C 1
ATOM 665 O O . SER A 1 87 ? 15.544 10.355 6.688 1.00 62.28 87 SER A O 1
ATOM 667 N N . THR A 1 88 ? 15.443 12.546 7.148 1.00 67.06 88 THR A N 1
ATOM 668 C CA . THR A 1 88 ? 13.987 12.586 7.380 1.00 67.06 88 THR A CA 1
ATOM 669 C C . THR A 1 88 ? 13.196 11.997 6.206 1.00 67.06 88 THR A C 1
ATOM 671 O O . THR A 1 88 ? 12.202 11.311 6.418 1.00 67.06 88 THR A O 1
ATOM 674 N N . ALA A 1 89 ? 13.700 12.145 4.977 1.00 64.62 89 ALA A N 1
ATOM 675 C CA . ALA A 1 89 ? 13.121 11.545 3.777 1.00 64.62 89 ALA A CA 1
ATOM 676 C C . ALA A 1 89 ? 13.075 10.002 3.814 1.00 64.62 89 ALA A C 1
ATOM 678 O O . ALA A 1 89 ? 12.086 9.411 3.384 1.00 64.62 89 ALA A O 1
ATOM 679 N N . VAL A 1 90 ? 14.106 9.333 4.351 1.00 66.38 90 VAL A N 1
ATOM 680 C CA . VAL A 1 90 ? 14.134 7.860 4.468 1.00 66.38 90 VAL A CA 1
ATOM 681 C C . VAL A 1 90 ? 13.113 7.373 5.498 1.00 66.38 90 VAL A C 1
ATOM 683 O O . VAL A 1 90 ? 12.429 6.376 5.268 1.00 66.38 90 VAL A O 1
ATOM 686 N N . ILE A 1 91 ? 12.983 8.086 6.621 1.00 74.56 91 ILE A N 1
ATOM 687 C CA . ILE A 1 91 ? 12.021 7.760 7.686 1.00 74.56 91 ILE A CA 1
ATOM 688 C C . ILE A 1 91 ? 10.583 7.933 7.179 1.00 74.56 91 ILE A C 1
ATOM 690 O O . ILE A 1 91 ? 9.738 7.059 7.397 1.00 74.56 91 ILE A O 1
ATOM 694 N N . ASN A 1 92 ? 10.317 9.014 6.444 1.00 78.56 92 ASN A N 1
ATOM 695 C CA . ASN A 1 92 ? 9.003 9.274 5.861 1.00 78.56 92 ASN A CA 1
ATOM 696 C C . ASN A 1 92 ? 8.641 8.198 4.828 1.00 78.56 92 ASN A C 1
ATOM 698 O O . ASN A 1 92 ? 7.540 7.657 4.883 1.00 78.56 92 ASN A O 1
ATOM 702 N N . LEU A 1 93 ? 9.583 7.778 3.975 1.00 74.81 93 LEU A N 1
ATOM 703 C CA . LEU A 1 93 ? 9.355 6.683 3.025 1.00 74.81 93 LEU A CA 1
ATOM 704 C C . LEU A 1 93 ? 9.034 5.352 3.717 1.00 74.81 93 LEU A C 1
ATOM 706 O O . LEU A 1 93 ? 8.069 4.687 3.342 1.00 74.81 93 LEU A O 1
ATOM 710 N N . ALA A 1 94 ? 9.810 4.965 4.732 1.00 80.62 94 ALA A N 1
ATOM 711 C CA . ALA A 1 94 ? 9.545 3.739 5.486 1.00 80.62 94 ALA A CA 1
ATOM 712 C C . ALA A 1 94 ? 8.151 3.773 6.137 1.00 80.62 94 ALA A C 1
ATOM 714 O O . ALA A 1 94 ? 7.434 2.772 6.133 1.00 80.62 94 ALA A O 1
ATOM 715 N N . THR A 1 95 ? 7.744 4.948 6.625 1.00 86.25 95 THR A N 1
ATOM 716 C CA . THR A 1 95 ? 6.401 5.183 7.167 1.00 86.25 95 THR A CA 1
ATOM 717 C C . THR A 1 95 ? 5.331 5.023 6.087 1.00 86.25 95 THR A C 1
ATOM 719 O O . THR A 1 95 ? 4.355 4.306 6.299 1.00 86.25 95 THR A O 1
ATOM 722 N N . TYR A 1 96 ? 5.523 5.610 4.902 1.00 87.88 96 TYR A N 1
ATOM 723 C CA . TYR A 1 96 ? 4.569 5.497 3.795 1.00 87.88 96 TYR A CA 1
ATOM 724 C C . TYR A 1 96 ? 4.398 4.054 3.319 1.00 87.88 96 TYR A C 1
ATOM 726 O O . TYR A 1 96 ? 3.272 3.619 3.085 1.00 87.88 96 TYR A O 1
ATOM 734 N N . VAL A 1 97 ? 5.491 3.293 3.215 1.00 86.06 97 VAL A N 1
ATOM 735 C CA . VAL A 1 97 ? 5.428 1.871 2.848 1.00 86.06 97 VAL A CA 1
ATOM 736 C C . VAL A 1 97 ? 4.735 1.056 3.938 1.00 86.06 97 VAL A C 1
ATOM 738 O O . VAL A 1 97 ? 3.906 0.208 3.616 1.00 86.06 97 VAL A O 1
ATOM 741 N N . GLY A 1 98 ? 5.001 1.344 5.215 1.00 89.94 98 GLY A N 1
ATOM 742 C CA . GLY A 1 98 ? 4.287 0.723 6.333 1.00 89.94 98 GLY A CA 1
ATOM 743 C C . GLY A 1 98 ? 2.774 0.942 6.251 1.00 89.94 98 GLY A C 1
ATOM 744 O O . GLY A 1 98 ? 2.011 -0.023 6.293 1.00 89.94 98 GLY A O 1
ATOM 745 N N . ILE A 1 99 ? 2.345 2.192 6.040 1.00 91.50 99 ILE A N 1
ATOM 746 C CA . ILE A 1 99 ? 0.929 2.547 5.861 1.00 91.50 99 ILE A CA 1
ATOM 747 C C . ILE A 1 99 ? 0.335 1.813 4.654 1.00 91.50 99 ILE A C 1
ATOM 749 O O . ILE A 1 99 ? -0.740 1.228 4.768 1.00 91.50 99 ILE A O 1
ATOM 753 N N . PHE A 1 100 ? 1.031 1.799 3.513 1.00 90.69 100 PHE A N 1
ATOM 754 C CA . PHE A 1 100 ? 0.572 1.108 2.306 1.00 90.69 100 PHE A CA 1
ATOM 755 C C . PHE A 1 100 ? 0.327 -0.386 2.560 1.00 90.69 100 PHE A C 1
ATOM 757 O O . PHE A 1 100 ? -0.762 -0.890 2.284 1.00 90.69 100 PHE A O 1
ATOM 764 N N . VAL A 1 101 ? 1.308 -1.089 3.136 1.00 91.19 101 VAL A N 1
ATOM 765 C CA . VAL A 1 101 ? 1.208 -2.527 3.435 1.00 91.19 101 VAL A CA 1
ATOM 766 C C . VAL A 1 101 ?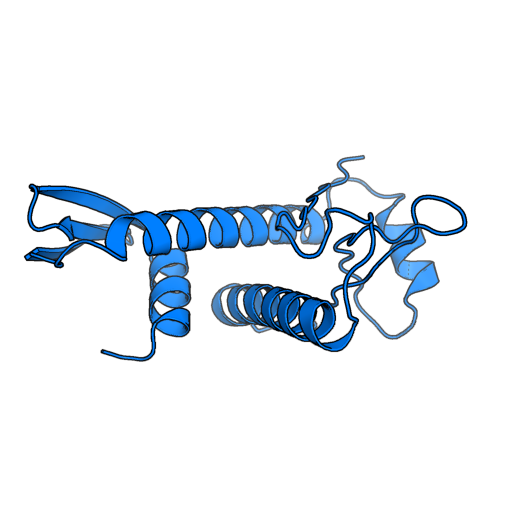 0.065 -2.805 4.412 1.00 91.19 101 VAL A C 1
ATOM 768 O O . VAL A 1 101 ? -0.724 -3.726 4.192 1.00 91.19 101 VAL A O 1
ATOM 771 N N . ASN A 1 102 ? -0.067 -1.994 5.462 1.00 93.25 102 ASN A N 1
ATOM 772 C CA . ASN A 1 102 ? -1.145 -2.133 6.436 1.00 93.25 102 ASN A CA 1
ATOM 773 C C . ASN A 1 102 ? -2.518 -1.935 5.789 1.00 93.25 102 ASN A C 1
ATOM 775 O O . ASN A 1 102 ? -3.393 -2.780 5.958 1.00 93.25 102 ASN A O 1
ATOM 779 N N . VAL A 1 103 ? -2.697 -0.890 4.977 1.00 91.56 103 VAL A N 1
ATOM 780 C CA . VAL A 1 103 ? -3.965 -0.624 4.281 1.00 91.56 103 VAL A CA 1
ATOM 781 C C . VAL A 1 103 ? -4.322 -1.743 3.303 1.00 91.56 103 VAL A C 1
ATOM 783 O O . VAL A 1 103 ? -5.470 -2.185 3.300 1.00 91.56 103 VAL A O 1
ATOM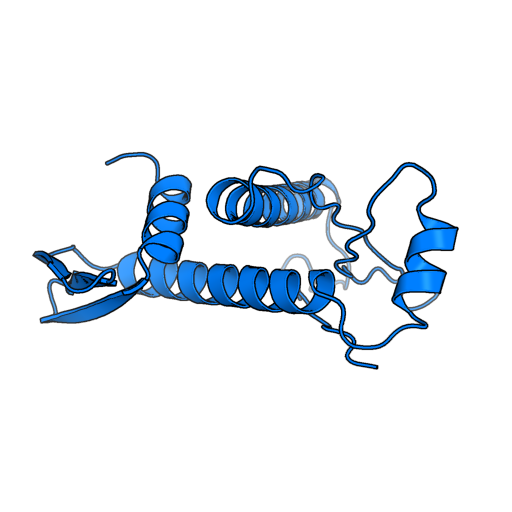 786 N N . VAL A 1 104 ? -3.367 -2.273 2.531 1.00 89.62 104 VAL A N 1
ATOM 787 C CA . VAL A 1 104 ? -3.606 -3.441 1.659 1.00 89.62 104 VAL A CA 1
ATOM 788 C C . VAL A 1 104 ? -4.040 -4.663 2.481 1.00 89.62 104 VAL A C 1
ATOM 790 O O . VAL A 1 104 ? -5.004 -5.348 2.126 1.00 89.62 104 VAL A O 1
ATOM 793 N N . ASN A 1 105 ? -3.396 -4.909 3.625 1.00 90.00 105 ASN A N 1
ATOM 794 C CA . ASN A 1 105 ? -3.791 -5.975 4.549 1.00 90.00 105 ASN A CA 1
ATOM 795 C C . ASN A 1 105 ? -5.193 -5.749 5.139 1.00 90.00 105 ASN A C 1
ATOM 797 O O . ASN A 1 105 ? -5.935 -6.704 5.361 1.00 90.00 105 ASN A O 1
ATOM 801 N N . TYR A 1 106 ? -5.585 -4.502 5.396 1.00 90.94 106 TYR A N 1
ATOM 802 C CA . TYR A 1 106 ? -6.927 -4.177 5.874 1.00 90.94 106 TYR A CA 1
ATOM 803 C C . TYR A 1 106 ? -7.978 -4.401 4.790 1.00 90.94 106 TYR A C 1
ATOM 805 O O . TYR A 1 106 ? -8.992 -5.042 5.052 1.00 90.94 106 TYR A O 1
ATOM 813 N N . ILE A 1 107 ? -7.726 -3.929 3.565 1.00 88.69 107 ILE A N 1
ATOM 814 C CA . ILE A 1 107 ? -8.631 -4.121 2.426 1.00 88.69 107 ILE A CA 1
ATOM 815 C C . ILE A 1 107 ? -8.875 -5.609 2.205 1.00 88.69 107 ILE A C 1
ATOM 817 O O . ILE A 1 107 ? -10.027 -6.016 2.148 1.00 88.69 107 ILE A O 1
ATOM 821 N N . THR A 1 108 ? -7.821 -6.425 2.158 1.00 86.25 108 THR A N 1
ATOM 822 C CA . THR A 1 108 ? -7.947 -7.878 1.951 1.00 86.25 108 THR A CA 1
ATOM 823 C C . THR A 1 108 ? -8.694 -8.577 3.087 1.00 86.25 108 THR A C 1
ATOM 825 O O . THR A 1 108 ? -9.535 -9.427 2.823 1.00 86.25 108 THR A O 1
ATOM 828 N N . LYS A 1 109 ? -8.468 -8.193 4.350 1.00 85.44 109 LYS A N 1
ATOM 829 C CA . LYS A 1 109 ? -9.191 -8.775 5.497 1.00 85.44 109 LYS A CA 1
ATOM 830 C C . LYS A 1 109 ? -10.665 -8.372 5.570 1.00 85.44 109 LYS A C 1
ATOM 832 O O . LYS A 1 109 ? -11.467 -9.146 6.083 1.00 85.44 109 LYS A O 1
ATOM 837 N N . ILE A 1 110 ? -11.010 -7.167 5.112 1.00 87.31 110 ILE A N 1
ATOM 838 C CA . ILE A 1 110 ? -12.382 -6.634 5.157 1.00 87.31 110 ILE A CA 1
ATOM 839 C C . ILE A 1 110 ? -13.140 -6.936 3.853 1.00 87.31 110 ILE A C 1
ATOM 841 O O . ILE A 1 110 ? -14.361 -6.872 3.843 1.00 87.31 110 ILE A O 1
ATOM 845 N N . ALA A 1 111 ? -12.459 -7.232 2.740 1.00 84.69 111 ALA A N 1
ATOM 846 C CA . ALA A 1 111 ? -13.068 -7.410 1.416 1.00 84.69 111 ALA A CA 1
ATOM 847 C C . ALA A 1 111 ? -14.262 -8.376 1.426 1.00 84.69 111 ALA A C 1
ATOM 849 O O . ALA A 1 111 ? -15.301 -8.045 0.859 1.00 84.69 111 ALA A O 1
ATOM 850 N N . ASP A 1 112 ? -14.131 -9.488 2.149 1.00 84.00 112 ASP A N 1
ATOM 851 C CA . ASP A 1 112 ? -15.115 -10.574 2.170 1.00 84.00 112 ASP A CA 1
ATOM 852 C C . ASP A 1 112 ? -15.982 -10.602 3.441 1.00 84.00 112 ASP A C 1
ATOM 854 O O . ASP A 1 112 ? -16.699 -11.572 3.681 1.00 84.00 112 ASP A O 1
ATOM 858 N N . LYS A 1 113 ? -15.915 -9.562 4.283 1.00 85.31 113 LYS A N 1
ATOM 859 C CA . LYS A 1 113 ? -16.573 -9.533 5.600 1.00 85.31 113 LYS A CA 1
ATOM 860 C C . LYS A 1 113 ? -17.437 -8.295 5.778 1.00 85.31 113 LYS A C 1
ATOM 862 O O . LYS A 1 113 ? -17.100 -7.211 5.299 1.00 85.31 113 LYS A O 1
ATOM 867 N N . LYS A 1 114 ? -18.548 -8.426 6.509 1.00 85.94 114 LYS A N 1
ATOM 868 C CA . LYS A 1 114 ? -19.381 -7.266 6.852 1.00 85.94 114 LYS A CA 1
ATOM 869 C C . LYS A 1 114 ? -18.817 -6.559 8.076 1.00 85.94 114 LYS A C 1
ATOM 871 O O . LYS A 1 114 ? -18.402 -7.190 9.044 1.00 85.94 114 LYS A O 1
ATOM 876 N N . ILE A 1 115 ? -18.835 -5.229 8.044 1.00 89.00 115 ILE A N 1
ATOM 877 C CA . ILE A 1 115 ? -18.507 -4.415 9.215 1.00 89.00 115 ILE A CA 1
ATOM 878 C C . ILE A 1 115 ? -19.699 -4.460 10.172 1.00 89.00 115 ILE A C 1
ATOM 880 O O . ILE A 1 115 ? -20.815 -4.116 9.787 1.00 89.00 115 ILE A O 1
ATOM 884 N N . LYS A 1 116 ? -19.446 -4.890 11.408 1.00 89.81 116 LYS A N 1
ATOM 885 C CA . LYS A 1 116 ? -20.436 -5.001 12.483 1.00 89.81 116 LYS A CA 1
ATOM 886 C C . LYS A 1 116 ? -20.450 -3.761 13.370 1.00 89.81 116 LYS A C 1
ATOM 888 O O . LYS A 1 116 ? -21.523 -3.278 13.713 1.00 89.81 116 LYS A O 1
ATOM 893 N N . ASP A 1 117 ? -19.274 -3.252 13.731 1.00 90.44 117 ASP A N 1
ATOM 894 C CA . ASP A 1 117 ? -19.131 -2.075 14.592 1.00 90.44 117 ASP A CA 1
ATOM 895 C C . ASP A 1 117 ? -17.852 -1.288 14.267 1.00 90.44 117 ASP A C 1
ATOM 897 O O . ASP A 1 117 ? -16.888 -1.825 13.712 1.00 90.44 117 ASP A O 1
ATOM 901 N N . LYS A 1 118 ? -17.844 -0.001 14.622 1.00 91.06 118 LYS A N 1
ATOM 902 C CA . LYS A 1 118 ? -16.693 0.894 14.499 1.00 91.06 118 LYS A CA 1
ATOM 903 C C . LYS A 1 118 ? -16.574 1.751 15.756 1.00 91.06 118 LYS A C 1
ATOM 905 O O . LYS A 1 118 ? -17.477 2.519 16.075 1.00 91.06 118 LYS A O 1
ATOM 910 N N . LYS A 1 119 ? -15.403 1.718 16.392 1.00 93.31 119 LYS A N 1
ATOM 911 C CA . LYS A 1 119 ? -15.061 2.567 17.542 1.00 93.31 119 LYS A CA 1
ATOM 912 C C . LYS A 1 119 ? -13.832 3.411 17.256 1.00 93.31 119 LYS A C 1
ATOM 914 O O . LYS A 1 119 ? -12.904 2.960 16.589 1.00 93.31 119 LYS A O 1
ATOM 919 N N . GLU A 1 120 ? -13.823 4.629 17.778 1.00 92.81 120 GLU A N 1
ATOM 920 C CA . GLU A 1 120 ? -12.688 5.541 17.696 1.00 92.81 120 GLU A CA 1
ATOM 921 C C . GLU A 1 120 ? -12.295 5.963 19.109 1.00 92.81 120 GLU A C 1
ATOM 923 O O . GLU A 1 120 ? -13.098 6.543 19.835 1.00 92.81 120 GLU A O 1
ATOM 928 N N . GLU A 1 121 ? -11.077 5.615 19.515 1.00 91.00 121 GLU A N 1
ATOM 929 C CA . GLU A 1 121 ? -10.583 5.852 20.868 1.00 91.00 121 GLU A CA 1
ATOM 930 C C . GLU A 1 121 ? -9.064 6.053 20.829 1.00 91.00 121 GLU A C 1
ATOM 932 O O . GLU A 1 121 ? -8.349 5.343 20.119 1.00 91.00 121 GLU A O 1
ATOM 937 N N . ASN A 1 122 ? -8.557 7.039 21.576 1.00 87.19 122 ASN A N 1
ATOM 938 C CA . ASN A 1 122 ? -7.121 7.329 21.694 1.00 87.19 122 ASN A CA 1
ATOM 939 C C . ASN A 1 122 ? -6.384 7.466 20.341 1.00 87.19 122 ASN A C 1
ATOM 941 O O . ASN A 1 122 ? -5.266 6.976 20.179 1.00 87.19 122 ASN A O 1
ATOM 945 N N . GLY A 1 123 ? -7.016 8.106 19.348 1.00 87.06 123 GLY A N 1
ATOM 946 C CA . GLY A 1 123 ? -6.425 8.325 18.019 1.00 87.06 123 GLY A CA 1
ATOM 947 C C . GLY A 1 123 ? -6.317 7.066 17.148 1.00 87.06 123 GLY A C 1
ATOM 948 O O . GLY A 1 123 ? -5.611 7.071 16.136 1.00 87.06 123 GLY A O 1
ATOM 949 N N . LYS A 1 124 ? -7.001 5.983 17.533 1.00 91.94 124 LYS A N 1
ATOM 950 C CA . LYS A 1 124 ? -7.090 4.738 16.772 1.00 91.94 124 LYS A CA 1
ATOM 951 C C . LYS A 1 124 ? -8.535 4.439 16.407 1.00 91.94 124 LYS A C 1
ATOM 953 O O . LYS A 1 124 ? -9.455 4.712 17.174 1.00 91.94 124 LYS A O 1
ATOM 958 N N . VAL A 1 125 ? -8.716 3.820 15.249 1.00 93.88 125 VAL A N 1
ATOM 959 C CA . VAL A 1 125 ? -10.013 3.345 14.769 1.00 93.88 125 VAL A CA 1
ATOM 960 C C . VAL A 1 125 ? -10.017 1.826 14.815 1.00 93.88 125 VAL A C 1
ATOM 962 O O . VAL A 1 125 ? -9.182 1.190 14.178 1.00 93.88 125 VAL A O 1
ATOM 965 N N . THR A 1 126 ? -10.955 1.241 15.552 1.00 94.25 126 THR A N 1
ATOM 966 C CA . THR A 1 126 ? -11.165 -0.207 15.609 1.00 94.25 126 THR A CA 1
ATOM 967 C C . THR A 1 126 ? -12.437 -0.568 14.858 1.00 94.25 126 THR A C 1
ATOM 969 O O . THR A 1 126 ? -13.509 -0.047 15.160 1.00 94.25 126 THR A O 1
ATOM 972 N N . ILE A 1 127 ? -12.309 -1.452 13.874 1.00 92.56 127 ILE A N 1
ATOM 973 C CA . ILE A 1 127 ? -13.406 -2.027 13.097 1.00 92.56 127 ILE A CA 1
ATOM 974 C C . ILE A 1 127 ? -13.609 -3.458 13.583 1.00 92.56 127 ILE A C 1
ATOM 976 O O . ILE A 1 127 ? -12.683 -4.263 13.496 1.00 92.56 127 ILE A O 1
ATOM 980 N N . THR A 1 128 ? -14.807 -3.777 14.060 1.00 92.81 128 THR A N 1
ATOM 981 C CA . THR A 1 128 ? -15.218 -5.145 14.392 1.00 92.81 128 THR A CA 1
ATOM 982 C C . THR A 1 128 ? -16.048 -5.704 13.242 1.00 92.81 128 THR A C 1
ATOM 984 O O . THR A 1 128 ? -16.936 -5.029 12.715 1.00 92.81 128 THR A O 1
ATOM 987 N N . LEU A 1 129 ? -15.733 -6.926 12.827 1.00 92.06 129 LEU A N 1
ATOM 988 C CA . LEU A 1 129 ? -16.362 -7.628 11.712 1.00 92.06 129 LEU A CA 1
ATOM 989 C C . LEU A 1 129 ? -17.472 -8.563 12.214 1.00 92.06 129 LEU A C 1
ATOM 991 O O . LEU A 1 129 ? -17.664 -8.748 13.416 1.00 92.06 129 LEU A O 1
ATOM 995 N N . ASP A 1 130 ? -18.252 -9.109 11.288 1.00 90.06 130 ASP A N 1
ATOM 996 C CA . ASP A 1 130 ? -19.370 -10.018 11.562 1.00 90.06 130 ASP A CA 1
ATOM 997 C C . ASP A 1 130 ? -18.962 -11.338 12.235 1.00 90.06 130 ASP A C 1
ATOM 999 O O . ASP A 1 130 ? -19.766 -11.913 12.966 1.00 90.06 130 ASP A O 1
ATOM 1003 N N . ASP A 1 131 ? -17.713 -11.767 12.065 1.00 89.81 131 ASP A N 1
ATOM 1004 C CA . ASP A 1 131 ? -17.104 -12.911 12.755 1.00 89.81 131 ASP A CA 1
ATOM 1005 C C . ASP A 1 131 ? -16.448 -12.556 14.105 1.00 89.81 131 ASP A C 1
ATOM 1007 O O . ASP A 1 131 ? -15.633 -13.321 14.620 1.00 89.81 131 ASP A O 1
ATOM 1011 N N . ASP A 1 132 ? -16.761 -11.376 14.653 1.00 88.50 132 ASP A N 1
ATOM 1012 C CA . ASP A 1 132 ? -16.196 -10.794 15.879 1.00 88.50 132 ASP A CA 1
ATOM 1013 C C . ASP A 1 132 ? -14.679 -10.519 15.834 1.00 88.50 132 ASP A C 1
ATOM 1015 O O . ASP A 1 132 ? -14.105 -9.988 16.793 1.00 88.50 132 ASP A O 1
ATOM 1019 N N . SER A 1 133 ? -14.009 -10.780 14.704 1.00 90.81 133 SER A N 1
ATOM 1020 C CA . SER A 1 133 ? -12.625 -10.350 14.518 1.00 90.81 133 SER A CA 1
ATOM 1021 C C . SER A 1 133 ? -12.547 -8.826 14.436 1.00 90.81 133 SER A C 1
ATOM 1023 O O . SER A 1 133 ? -13.460 -8.149 13.962 1.00 90.81 133 SER A O 1
ATOM 1025 N N . SER A 1 134 ? -11.453 -8.261 14.945 1.00 90.12 134 SER A N 1
ATOM 1026 C CA . SER A 1 134 ? -11.278 -6.811 15.032 1.00 90.12 134 SER A CA 1
ATOM 1027 C C . SER A 1 134 ? -9.975 -6.368 14.377 1.00 90.12 134 SER A C 1
ATOM 1029 O O . SER A 1 134 ? -8.944 -7.033 14.489 1.00 90.12 134 SER A O 1
ATOM 1031 N N . ILE A 1 135 ? -10.025 -5.229 13.690 1.00 92.31 135 ILE A N 1
ATOM 1032 C CA . ILE A 1 135 ? -8.886 -4.583 13.036 1.00 92.31 135 ILE A CA 1
ATOM 1033 C C . ILE A 1 135 ? -8.747 -3.188 13.626 1.00 92.31 135 ILE A C 1
ATOM 1035 O O . ILE A 1 135 ? -9.679 -2.391 13.553 1.00 92.31 135 ILE A O 1
ATOM 1039 N N . THR A 1 136 ? -7.578 -2.880 14.178 1.00 93.19 136 THR A N 1
ATOM 1040 C CA . THR A 1 136 ? -7.265 -1.551 14.707 1.00 93.19 136 THR A CA 1
ATOM 1041 C C . THR A 1 136 ? -6.286 -0.846 13.781 1.00 93.19 136 THR A C 1
ATOM 1043 O O . THR A 1 136 ? -5.258 -1.413 13.422 1.00 93.19 136 THR A O 1
ATOM 1046 N N . MET A 1 137 ? -6.604 0.394 13.425 1.00 93.06 137 MET A N 1
ATOM 1047 C CA . MET A 1 137 ? -5.832 1.260 12.536 1.00 93.06 137 MET A CA 1
ATOM 1048 C C . MET A 1 137 ? -5.460 2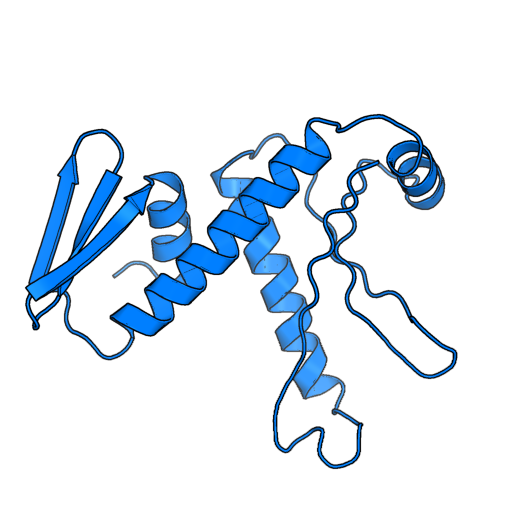.549 13.268 1.00 93.06 137 MET A C 1
ATOM 1050 O O . MET A 1 137 ? -6.195 2.995 14.157 1.00 93.06 137 MET A O 1
ATOM 1054 N N . SER A 1 138 ? -4.360 3.192 12.882 1.00 93.38 138 SER A N 1
ATOM 1055 C CA . SER A 1 138 ? -4.144 4.597 13.257 1.00 93.38 138 SER A CA 1
ATOM 1056 C C . SER A 1 138 ? -5.138 5.516 12.530 1.00 93.38 138 SER A C 1
ATOM 1058 O O . SER A 1 138 ? -5.732 5.134 11.518 1.00 93.38 138 SER A O 1
ATOM 1060 N N . ALA A 1 139 ? -5.324 6.746 13.019 1.00 90.19 139 ALA A N 1
ATOM 1061 C CA . ALA A 1 139 ? -6.162 7.733 12.337 1.00 90.19 139 ALA A CA 1
ATOM 1062 C C . ALA A 1 139 ? -5.708 7.994 10.886 1.00 90.19 139 ALA A C 1
ATOM 1064 O O . ALA A 1 139 ? -6.547 8.119 9.993 1.00 90.19 139 ALA A O 1
ATOM 1065 N N . ASP A 1 140 ? -4.400 8.039 10.628 1.00 90.19 140 ASP A N 1
ATOM 1066 C CA . ASP A 1 140 ? -3.871 8.303 9.287 1.00 90.19 140 ASP A CA 1
ATOM 1067 C C . ASP A 1 140 ? -4.009 7.095 8.357 1.00 90.19 140 ASP A C 1
ATOM 1069 O O . ASP A 1 140 ? -4.416 7.251 7.205 1.00 90.19 140 ASP A O 1
ATOM 1073 N N . GLU A 1 141 ? -3.795 5.880 8.868 1.00 92.88 141 GLU A N 1
ATOM 1074 C CA . GLU A 1 141 ? -4.097 4.647 8.133 1.00 92.88 141 GLU A CA 1
ATOM 1075 C C . GLU A 1 141 ? -5.585 4.560 7.774 1.00 92.88 141 GLU A C 1
ATOM 1077 O O . GLU A 1 141 ? -5.932 4.215 6.644 1.00 92.88 141 GLU A O 1
ATOM 1082 N N . PHE A 1 142 ? -6.475 4.927 8.703 1.00 91.75 142 PHE A N 1
ATOM 1083 C CA . PHE A 1 142 ? -7.915 4.924 8.459 1.00 91.75 142 PHE A CA 1
ATOM 1084 C C . PHE A 1 142 ? -8.330 5.964 7.407 1.00 91.75 142 PHE A C 1
ATOM 1086 O O . PHE A 1 142 ? -9.178 5.672 6.560 1.00 91.75 142 PHE A O 1
ATOM 1093 N N . LYS A 1 143 ? -7.719 7.160 7.403 1.00 91.44 143 LYS A N 1
ATOM 1094 C CA . LYS A 1 143 ? -7.941 8.175 6.354 1.00 91.44 143 LYS A CA 1
ATOM 1095 C C . LYS A 1 143 ? -7.537 7.652 4.976 1.00 91.44 143 LYS A C 1
ATOM 1097 O O . LYS A 1 143 ? -8.304 7.816 4.027 1.00 91.44 143 LYS A O 1
ATOM 1102 N N . VAL A 1 144 ? -6.371 7.006 4.868 1.00 91.50 144 VAL A N 1
ATOM 1103 C CA . VAL A 1 144 ? -5.898 6.398 3.612 1.00 91.50 144 VAL A CA 1
ATOM 1104 C C . VAL A 1 144 ? -6.849 5.285 3.172 1.00 91.50 144 VAL A C 1
ATOM 1106 O O . VAL A 1 144 ? -7.331 5.305 2.041 1.00 91.50 144 VAL A O 1
ATOM 1109 N N . TYR A 1 145 ? -7.199 4.366 4.074 1.00 90.50 145 TYR A N 1
ATOM 1110 C CA . TYR A 1 145 ? -8.155 3.291 3.804 1.00 90.50 145 TYR A CA 1
ATOM 1111 C C . TYR A 1 145 ? -9.499 3.830 3.282 1.00 90.50 145 TYR A C 1
ATOM 1113 O O . TYR A 1 145 ? -9.986 3.384 2.241 1.00 90.50 145 TYR A O 1
ATOM 1121 N N . LYS A 1 146 ? -10.073 4.852 3.931 1.00 88.56 146 LYS A N 1
ATOM 1122 C CA . LYS A 1 146 ? -11.335 5.471 3.493 1.00 88.56 146 LYS A CA 1
ATOM 1123 C C . LYS A 1 146 ? -11.216 6.141 2.120 1.00 88.56 146 LYS A C 1
ATOM 1125 O O . LYS A 1 146 ? -12.159 6.075 1.336 1.00 88.56 146 LYS A O 1
ATOM 1130 N N . ASN A 1 147 ? -10.077 6.769 1.819 1.00 87.06 147 ASN A N 1
ATOM 1131 C CA . ASN A 1 147 ? -9.837 7.392 0.517 1.00 87.06 147 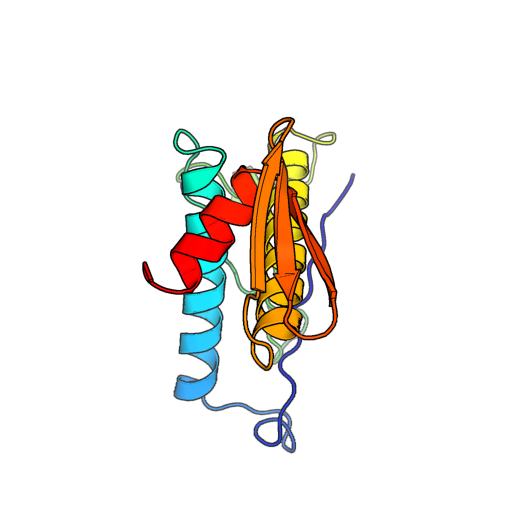ASN A CA 1
ATOM 1132 C C . ASN A 1 147 ? -9.851 6.352 -0.618 1.00 87.06 147 ASN A C 1
ATOM 1134 O O . ASN A 1 147 ? -10.461 6.594 -1.654 1.00 87.06 147 ASN A O 1
ATOM 1138 N N . THR A 1 148 ? -9.277 5.168 -0.382 1.00 74.00 148 THR A N 1
ATOM 1139 C CA . THR A 1 148 ? -9.233 4.092 -1.388 1.00 74.00 148 THR A CA 1
ATOM 1140 C C . THR A 1 148 ? -10.579 3.423 -1.656 1.00 74.00 148 THR A C 1
ATOM 1142 O O . THR A 1 148 ? -10.795 2.923 -2.757 1.00 74.00 148 THR A O 1
ATOM 1145 N N . ARG A 1 149 ? -11.499 3.400 -0.681 1.00 63.78 149 ARG A N 1
ATOM 1146 C CA . ARG A 1 149 ? -12.759 2.651 -0.811 1.00 63.78 149 ARG A CA 1
ATOM 1147 C C . ARG A 1 149 ? -13.914 3.436 -1.438 1.00 63.78 149 ARG A C 1
ATOM 1149 O O . ARG A 1 149 ? -14.960 2.844 -1.679 1.00 63.78 149 ARG A O 1
ATOM 1156 N N . GLY A 1 150 ? -13.720 4.723 -1.741 1.00 48.03 150 GLY A N 1
ATOM 1157 C CA . GLY A 1 150 ? -14.815 5.632 -2.078 1.00 48.03 150 GLY A CA 1
ATOM 1158 C C . GLY A 1 150 ? -15.715 5.823 -0.857 1.00 48.03 150 GLY A C 1
ATOM 1159 O O . GLY A 1 150 ? -16.083 4.866 -0.183 1.00 48.03 150 GLY A O 1
ATOM 1160 N N . ALA A 1 151 ? -16.029 7.067 -0.505 1.00 39.03 151 ALA A N 1
ATOM 1161 C CA . ALA A 1 151 ? -16.894 7.360 0.632 1.00 39.03 151 ALA A CA 1
ATOM 1162 C C . ALA A 1 151 ? -18.185 6.518 0.574 1.00 39.03 151 ALA A C 1
ATOM 1164 O O . ALA A 1 151 ? -19.034 6.745 -0.282 1.00 39.03 151 ALA A O 1
ATOM 1165 N N . SER A 1 152 ? -18.290 5.543 1.478 1.00 32.62 152 SER A N 1
ATOM 1166 C CA . SER A 1 152 ? -19.527 4.863 1.859 1.00 32.62 152 SER A CA 1
ATOM 1167 C C . SER A 1 152 ? -19.705 5.090 3.350 1.00 32.62 152 SER A C 1
ATOM 1169 O O . SER A 1 152 ? -18.716 4.841 4.084 1.00 32.62 152 SER A O 1
#

Organism: Lactobacillus helveticus (NCBI:txid1587)

Sequence (152 aa):
MAKYKFDVHYKGTALEDNSIPVKDLAPSLLSLSEAFQTIQKINNPSEAPLSLNITATKKGSFLVELLLVNGKDLLKQAMDFLNSGPSTAVINLATYVGIFVNVVNYITKIADKKIKDKKEENGKVTITLDDDSSITMSADEFKVYKNTRGAS

Foldseek 3Di:
DDDPWDFDDDDDPCCPVPDHDCVVVVVVQVVVLVLLQLLCCLPPVPDDGFDWDWDAPDVPRITTGGDDDDDDPRPVRSVVVVPDDCDPVNVVVVVSVVLVVLLVVVCVVPVPWAFDDWDDDPQKIWTQTPVRDIDIDGVSSVVSNCVVPDPD